Protein 2W7V (pdb70)

Nearest PDB structures (foldseek):
  2w7v-assembly1_A  TM=1.013E+00  e=7.795E-17  Vibrio parahaemolyticus
  5hl8-assembly2_B  TM=8.819E-01  e=1.709E-05  Klebsiella pneumoniae subsp. pneumoniae NTUH-K2044
  5hl8-assembly2_C  TM=8.130E-01  e=2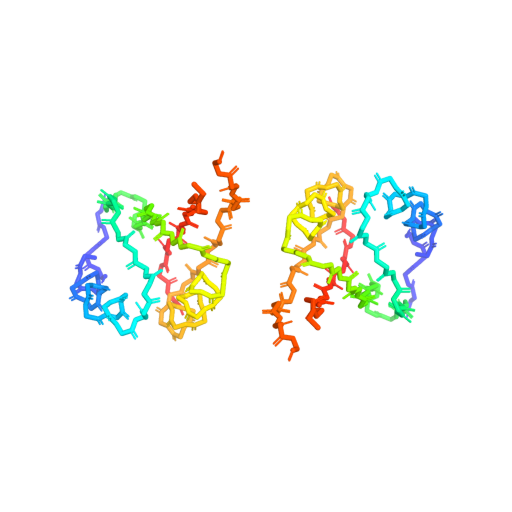.232E-05  Klebsiella pneumoniae subsp. pneumoniae NTUH-K2044
  8a9w-assembly1_A-2  TM=8.590E-01  e=1.655E-04  Klebsiella oxytoca
  5hl8-assembly1_D  TM=8.773E-01  e=1.312E-03  Klebsiella pneumoniae subsp. pneumoniae NTUH-K2044

B-factor: mean 15.98, std 10.7, range [2.0, 79.07]

Secondary structure (DSSP, 8-state):
-------GGGGHHHHHHTSTT-EEEEEEEETTTTEEEEEEE-SSSHHHHHHHHHHHTTEEEEE----------EEEEEE-/-------GGGGHHHHHHTSTT-EEEEEEEETTTTEEEEEEE-SSSHHHHHHHHHHHTTEEEEE----------EEEEEE-

CATH classification: 3.30.1360.100

Foldseek 3Di:
DFAPVCVCVVCLVVQLVVQPFKAWPDKDADGVQQKMKTDIKGCDCVSVVSSQVSLVVFWDKDWADWDPPVMIGMIMTHGD/DFAPVCVCVVCLVVQLVVQPFKAWPDKDADGVQQKMKTDIKGCDCVSVVSSQVSLVVFWDKDWADWDPPVMIGMIMTHGD

Solvent-accessible surface area: 9770 Å² total

InterPro domains:
  IPR007812 Type II secretion system protein GspL [PIRSF015761] (56-402)
  IPR007812 Type II secretion system protein GspL [TIGR01709] (9-398)
  IPR024230 GspL, cytoplasmic actin-ATPase-like domain [PF05134] (9-241)
  IPR025691 GspL periplasmic domain [PF12693] (246-403)
  IPR043129 ATPase, nucleotide binding domain [SSF53067] (6-148)
  IPR043129 ATPase, nucleotide binding domain [SSF53067] (150-239)

Radius of gyration: 17.61 Å; Cα contacts (8 Å, |Δi|>4): 289; chains: 2; bounding box: 49×49×29 Å

Sequence (160 aa):
STDVALSWWLAALPATLGQVKDLEITSFKYDGQRGEVRRIHARSSDFQPFEQARVKLAEKFNVEQGQLNRSNVVGSFVLKRQSTDVALSWWLAALPATLGQVKDLEITSFKYDGQRGEVRRIHARSSDFQPFEQARVKLAEKFNVEQGQLNRSNVVGSFVLKRQ

Organism: Vibrio parahaemolyticus serotype O3:K6 (strain RIMD 2210633) (NCBI:txid223926)

Structure (mmCIF, N/CA/C/O backbone):
data_2W7V
#
_entry.id   2W7V
#
_cell.length_a   87.712
_cell.length_b   87.712
_cell.length_c   45.589
_cell.angle_alpha   90.00
_cell.angle_beta   90.00
_cell.angle_gamma   120.00
#
_symmetry.space_group_name_H-M   'P 62'
#
loop_
_entity.id
_entity.type
_entity.pdbx_description
1 polymer 'GENERAL SECRETION PATHWAY PROTEIN L'
2 non-polymer 1,2-ETHANEDIOL
3 non-polymer 'PHOSPHATE ION'
4 water water
#
loop_
_atom_site.group_PDB
_atom_site.id
_atom_site.type_symbol
_atom_site.label_atom_id
_atom_site.label_alt_id
_atom_site.label_comp_id
_atom_site.label_asym_id
_atom_site.label_entity_id
_atom_site.label_seq_id
_atom_site.pdbx_PDB_ins_code
_atom_site.Cartn_x
_atom_site.Cartn_y
_atom_site.Cartn_z
_atom_site.occupancy
_atom_site.B_iso_or_equiv
_atom_site.auth_seq_id
_atom_site.auth_comp_id
_atom_site.auth_asym_id
_atom_site.auth_atom_id
_atom_site.pdbx_PDB_model_num
ATOM 1 N N . SER A 1 5 ? 38.285 46.064 6.793 1.00 34.25 322 SER A N 1
ATOM 2 C CA . SER A 1 5 ? 37.142 46.931 7.182 1.00 34.17 322 SER A CA 1
ATOM 3 C C . SER A 1 5 ? 35.817 46.283 6.791 1.00 34.19 322 SER A C 1
ATOM 4 O O . SER A 1 5 ? 34.987 46.004 7.656 1.00 34.33 322 SER A O 1
ATOM 7 N N . THR A 1 6 ? 35.632 46.037 5.492 1.00 34.16 323 THR A N 1
ATOM 8 C CA . THR A 1 6 ? 34.362 45.511 4.955 1.00 33.93 323 THR A CA 1
ATOM 9 C C . THR A 1 6 ? 34.619 44.661 3.697 1.00 34.01 323 THR A C 1
ATOM 10 O O . THR A 1 6 ? 35.351 45.101 2.812 1.00 34.51 323 THR A O 1
ATOM 14 N N . ASP A 1 7 ? 34.023 43.465 3.609 1.00 33.92 324 ASP A N 1
ATOM 15 C CA . ASP A 1 7 ? 34.294 42.518 2.502 1.00 33.60 324 ASP A CA 1
ATOM 16 C C . ASP A 1 7 ? 33.291 42.534 1.362 1.00 33.20 324 ASP A C 1
ATOM 17 O O . ASP A 1 7 ? 32.329 41.727 1.339 1.00 33.86 324 ASP A O 1
ATOM 22 N N . VAL A 1 8 ? 33.606 43.381 0.390 1.00 31.54 325 VAL A N 1
ATOM 23 C CA . VAL A 1 8 ? 32.840 43.590 -0.831 1.00 30.55 325 VAL A CA 1
ATOM 24 C C . VAL A 1 8 ? 32.774 42.400 -1.799 1.00 30.05 325 VAL A C 1
ATOM 25 O O . VAL A 1 8 ? 31.775 42.253 -2.507 1.00 30.13 325 VAL A O 1
ATOM 29 N N . ALA A 1 9 ? 33.833 41.592 -1.885 1.00 29.25 326 ALA A N 1
ATOM 30 C CA . ALA A 1 9 ? 33.821 40.405 -2.774 1.00 28.70 326 ALA A CA 1
ATOM 31 C C . ALA A 1 9 ? 32.793 39.368 -2.313 1.00 27.33 326 ALA A C 1
ATOM 32 O O . ALA A 1 9 ? 31.999 38.868 -3.096 1.00 28.41 326 ALA A O 1
ATOM 42 N N . LEU A 1 11 ? 30.168 40.180 -0.463 1.00 20.00 328 LEU A N 1
ATOM 43 C CA . LEU A 1 11 ? 28.905 40.858 -0.707 1.00 19.72 328 LEU A CA 1
ATOM 44 C C . LEU A 1 11 ? 28.423 40.638 -2.144 1.00 18.99 328 LEU A C 1
ATOM 45 O O . LEU A 1 11 ? 27.274 40.333 -2.380 1.00 17.09 328 LEU A O 1
ATOM 50 N N . SER A 1 12 ? 29.323 40.752 -3.105 1.00 19.81 329 SER A N 1
ATOM 51 C CA . SER A 1 12 ? 28.967 40.510 -4.490 1.00 21.03 329 SER A CA 1
ATOM 52 C C . SER A 1 12 ? 28.516 39.077 -4.757 1.00 22.15 329 SER A C 1
ATOM 53 O O . SER A 1 12 ? 27.448 38.884 -5.370 1.00 23.19 329 SER A O 1
ATOM 56 N N . TRP A 1 13 ? 29.291 38.095 -4.272 1.00 22.28 330 TRP A N 1
ATOM 57 C CA A TRP A 1 13 ? 29.076 36.677 -4.601 0.50 22.77 330 TRP A CA 1
ATOM 58 C CA B TRP A 1 13 ? 29.045 36.691 -4.595 0.50 22.35 330 TRP A CA 1
ATOM 59 C C . TRP A 1 13 ? 27.903 36.081 -3.815 1.00 23.12 330 TRP A C 1
ATOM 60 O O . TRP A 1 13 ? 27.297 35.107 -4.237 1.00 23.73 330 TRP A O 1
ATOM 81 N N . LEU A 1 14 ? 27.624 36.642 -2.663 1.00 22.87 331 LEU A N 1
ATOM 82 C CA . LEU A 1 14 ? 26.414 36.320 -1.947 1.00 22.96 331 LEU A CA 1
ATOM 83 C C . LEU A 1 14 ? 25.121 36.346 -2.834 1.00 22.57 331 LEU A C 1
ATOM 84 O O . LEU A 1 14 ? 24.139 35.654 -2.562 1.00 22.50 331 LEU A O 1
ATOM 89 N N . ALA A 1 15 ? 25.118 37.179 -3.872 1.00 21.93 332 ALA A N 1
ATOM 90 C CA . ALA A 1 15 ? 23.999 37.274 -4.842 1.00 20.81 332 ALA A CA 1
ATOM 91 C C . ALA A 1 15 ? 23.672 35.935 -5.579 1.00 19.72 332 ALA A C 1
ATOM 92 O O . ALA A 1 15 ? 22.548 35.742 -6.066 1.00 19.65 332 ALA A O 1
ATOM 94 N N . ALA A 1 16 ? 24.675 35.051 -5.667 1.00 18.35 333 ALA A N 1
ATOM 95 C CA . ALA A 1 16 ? 24.567 33.721 -6.266 1.00 17.63 333 ALA A CA 1
ATOM 96 C C . ALA A 1 16 ? 23.997 32.641 -5.313 1.00 16.77 333 ALA A C 1
ATOM 97 O O . ALA A 1 16 ? 23.726 31.539 -5.738 1.00 17.52 333 ALA A O 1
ATOM 99 N N . LEU A 1 17 ? 23.847 32.938 -4.037 1.00 16.08 334 LEU A N 1
ATOM 100 C CA . LE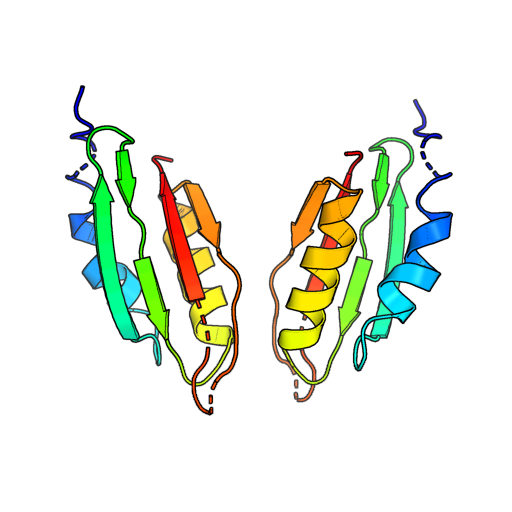U A 1 17 ? 23.471 31.935 -3.063 1.00 16.19 334 LEU A CA 1
ATOM 101 C C . LEU A 1 17 ? 21.986 31.529 -3.099 1.00 15.58 334 LEU A C 1
ATOM 102 O O . LEU A 1 17 ? 21.671 30.343 -2.971 1.00 14.54 334 LEU A O 1
ATOM 107 N N . PRO A 1 18 ? 21.068 32.499 -3.274 1.00 15.61 335 PRO A N 1
ATOM 108 C CA . PRO A 1 18 ? 19.686 32.074 -3.406 1.00 15.02 335 PRO A CA 1
ATOM 109 C C . PRO A 1 18 ? 19.464 31.142 -4.579 1.00 14.18 335 PRO A C 1
ATOM 110 O O . PRO A 1 18 ? 18.815 30.100 -4.416 1.00 14.39 335 PRO A O 1
ATOM 114 N N . ALA A 1 19 ? 20.009 31.497 -5.741 1.00 13.27 336 ALA A N 1
ATOM 115 C CA . ALA A 1 19 ? 19.862 30.664 -6.932 1.00 12.09 336 ALA A CA 1
ATOM 116 C C . ALA A 1 19 ? 20.565 29.321 -6.692 1.00 12.20 336 ALA A C 1
ATOM 117 O O . ALA A 1 19 ? 20.036 28.281 -7.062 1.00 12.73 336 ALA A O 1
ATOM 119 N N . THR A 1 20 ? 21.708 29.323 -6.009 1.00 10.69 337 THR A N 1
ATOM 120 C CA . THR A 1 20 ? 22.415 28.071 -5.778 1.00 10.71 337 THR A CA 1
ATOM 121 C C . THR A 1 20 ? 21.688 27.144 -4.819 1.00 9.82 337 THR A C 1
ATOM 122 O O . THR A 1 20 ? 21.513 25.954 -5.129 1.00 8.92 337 THR A O 1
ATOM 126 N N . LEU A 1 21 ? 21.270 27.682 -3.674 1.00 9.00 338 LEU A N 1
ATOM 127 C CA . LEU A 1 21 ? 20.555 26.889 -2.670 1.00 9.19 338 LEU A CA 1
ATOM 128 C C . LEU A 1 21 ? 19.216 26.468 -3.235 1.00 7.65 338 LEU A C 1
ATOM 129 O O . LEU A 1 21 ? 18.683 25.442 -2.891 1.00 6.62 338 LEU A O 1
ATOM 134 N N . GLY A 1 22 ? 18.680 27.303 -4.101 1.00 7.86 339 GLY A N 1
ATOM 135 C CA . GLY A 1 22 ? 17.454 27.015 -4.812 1.00 7.87 339 GLY A CA 1
ATOM 136 C C . GLY A 1 22 ? 17.497 25.758 -5.645 1.00 8.00 339 GLY A C 1
ATOM 137 O O . GLY A 1 22 ? 16.473 25.155 -5.815 1.00 8.22 339 GLY A O 1
ATOM 138 N N . GLN A 1 23 ? 18.668 25.357 -6.155 1.00 8.06 340 GLN A N 1
ATOM 139 C CA . GLN A 1 23 ? 18.804 24.120 -6.946 1.00 8.34 340 GLN A CA 1
ATOM 140 C C . GLN A 1 23 ? 18.607 22.856 -6.099 1.00 8.53 340 GLN A C 1
ATOM 141 O O . GLN A 1 23 ? 18.414 21.791 -6.655 1.00 7.96 340 GLN A O 1
ATOM 147 N N . VAL A 1 24 ? 18.718 22.968 -4.771 1.00 8.14 341 VAL A N 1
ATOM 148 C CA . VAL A 1 24 ? 18.686 21.816 -3.864 1.00 8.55 341 VAL A CA 1
ATOM 149 C C . VAL A 1 24 ? 17.250 21.572 -3.415 1.00 9.16 341 VAL A C 1
ATOM 150 O O . VAL A 1 24 ? 16.671 22.412 -2.731 1.00 9.23 341 VAL A O 1
ATOM 154 N N . LYS A 1 25 ? 16.665 20.445 -3.847 1.00 9.11 342 LYS A N 1
ATOM 155 C CA . LYS A 1 25 ? 15.325 20.008 -3.422 1.00 8.41 342 LYS A CA 1
ATOM 156 C C . LYS A 1 25 ? 15.258 19.805 -1.892 1.00 7.53 342 LYS A C 1
ATOM 157 O O . LYS A 1 25 ? 16.184 19.275 -1.288 1.00 5.99 342 LYS A O 1
ATOM 163 N N . ASP A 1 26 ? 14.149 20.187 -1.280 1.00 7.35 343 ASP A N 1
ATOM 164 C CA . ASP A 1 26 ? 13.890 19.819 0.098 1.00 7.96 343 ASP A CA 1
ATOM 165 C C . ASP A 1 26 ? 14.942 20.510 1.005 1.00 8.47 343 ASP A C 1
ATOM 166 O O . ASP A 1 26 ? 15.369 19.951 2.019 1.00 7.70 343 ASP A O 1
ATOM 171 N N . LEU A 1 27 ? 15.372 21.714 0.608 1.00 8.52 344 LEU A N 1
ATOM 172 C CA . LEU A 1 27 ? 16.216 22.545 1.454 1.00 9.49 344 LEU A CA 1
ATOM 173 C C . LEU A 1 27 ? 15.600 23.922 1.652 1.00 9.93 344 LEU A C 1
ATOM 174 O O . LEU A 1 27 ? 15.619 24.723 0.759 1.00 11.24 344 LEU A O 1
ATOM 179 N N . GLU A 1 28 ? 15.136 24.204 2.847 1.00 10.10 345 GLU A N 1
ATOM 180 C CA . GLU A 1 28 ? 14.521 25.481 3.153 1.00 11.03 345 GLU A CA 1
ATOM 181 C C . GLU A 1 28 ? 15.496 26.350 3.900 1.00 10.21 345 GLU A C 1
ATOM 182 O O . GLU A 1 28 ? 15.912 25.971 4.948 1.00 10.05 345 GLU A O 1
ATOM 188 N N . ILE A 1 29 ? 15.807 27.541 3.388 1.00 10.65 346 ILE A N 1
ATOM 189 C CA . ILE A 1 29 ? 16.621 28.538 4.103 1.00 10.52 346 ILE A CA 1
ATOM 190 C C . ILE A 1 29 ? 15.772 29.335 5.073 1.00 9.83 346 ILE A C 1
ATOM 191 O O . ILE A 1 29 ? 14.933 30.101 4.669 1.00 10.27 346 ILE A O 1
ATOM 196 N N . THR A 1 30 ? 15.984 29.126 6.365 1.00 9.88 347 THR A N 1
ATOM 197 C CA . THR A 1 30 ? 15.253 29.845 7.388 1.00 9.50 347 THR A CA 1
ATOM 198 C C . THR A 1 30 ? 15.928 31.190 7.757 1.00 9.89 347 THR A C 1
ATOM 199 O O . THR A 1 30 ? 15.257 32.169 8.113 1.00 8.81 347 THR A O 1
ATOM 203 N N . SER A 1 31 ? 17.255 31.262 7.651 1.00 10.53 348 SER A N 1
ATOM 204 C CA . SER A 1 31 ? 17.905 32.563 7.779 1.00 10.88 348 SER A CA 1
ATOM 205 C C . SER A 1 31 ? 19.273 32.583 7.184 1.00 10.46 348 SER A C 1
ATOM 206 O O . SER A 1 31 ? 19.883 31.572 7.002 1.00 10.16 348 SER A O 1
ATOM 209 N N . PHE A 1 32 ? 19.758 33.771 6.890 1.00 11.51 349 PHE A N 1
ATOM 210 C CA . PHE A 1 32 ? 21.153 33.913 6.592 1.00 12.07 349 PHE A CA 1
ATOM 211 C C . PHE A 1 32 ? 21.687 35.284 6.855 1.00 12.66 349 PHE A C 1
ATOM 212 O O . PHE A 1 32 ? 21.000 36.283 6.630 1.00 12.36 349 PHE A O 1
ATOM 220 N N . LYS A 1 33 ? 22.936 35.315 7.312 1.00 13.75 350 LYS A N 1
ATOM 221 C CA . LYS A 1 33 ? 23.571 36.555 7.702 1.00 14.57 350 LYS A CA 1
ATOM 222 C C . LYS A 1 33 ? 24.888 36.754 7.042 1.00 14.74 350 LYS A C 1
ATOM 223 O O . LYS A 1 33 ? 25.731 35.913 7.160 1.00 16.20 350 LYS A O 1
ATOM 229 N N . TYR A 1 34 ? 25.060 37.891 6.388 1.00 15.13 351 TYR A N 1
ATOM 230 C CA . TYR A 1 34 ? 26.353 38.437 5.972 1.00 15.82 351 TYR A CA 1
ATOM 231 C C . TYR A 1 34 ? 26.938 39.373 7.027 1.00 16.34 351 TYR A C 1
ATOM 232 O O . TYR A 1 34 ? 26.240 40.300 7.522 1.00 16.09 351 TYR A O 1
ATOM 241 N N . ASP A 1 35 ? 28.218 39.134 7.336 1.00 16.66 352 ASP A N 1
ATOM 242 C CA . ASP A 1 35 ? 29.013 39.950 8.257 1.00 17.13 352 ASP A CA 1
ATOM 243 C C . ASP A 1 35 ? 30.198 40.483 7.429 1.00 17.46 352 ASP A C 1
ATOM 244 O O . ASP A 1 35 ? 31.127 39.749 7.092 1.00 17.50 352 ASP A O 1
ATOM 249 N N . GLY A 1 36 ? 30.141 41.757 7.075 1.00 17.79 353 GLY A N 1
ATOM 250 C CA . GLY A 1 36 ? 31.136 42.348 6.198 1.00 17.87 353 GLY A CA 1
ATOM 251 C C . GLY A 1 36 ? 32.503 42.464 6.823 1.00 17.94 353 GLY A C 1
ATOM 252 O O . GLY A 1 36 ? 33.520 42.437 6.125 1.00 18.37 353 GLY A O 1
ATOM 253 N N . GLN A 1 37 ? 32.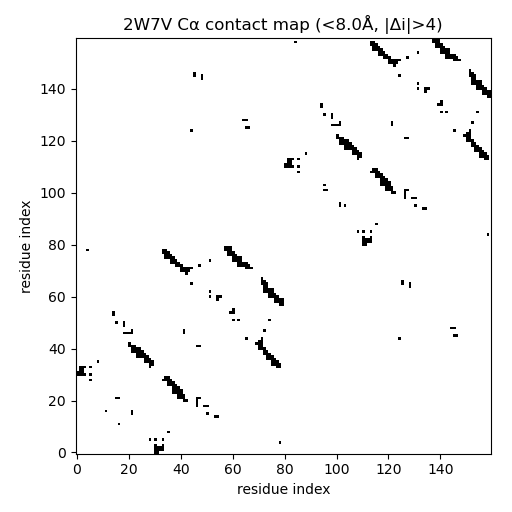539 42.521 8.147 1.00 17.51 354 GLN A N 1
ATOM 254 C CA . GLN A 1 37 ? 33.780 42.737 8.861 1.00 17.21 354 GLN A CA 1
ATOM 255 C C . GLN A 1 37 ? 34.561 41.436 8.838 1.00 16.93 354 GLN A C 1
ATOM 256 O O . GLN A 1 37 ? 35.773 41.436 8.596 1.00 16.19 354 GLN A O 1
ATOM 262 N N . ARG A 1 38 ? 33.849 40.326 9.054 1.00 16.39 355 ARG A N 1
ATOM 263 C CA . ARG A 1 38 ? 34.435 38.994 8.937 1.00 15.99 355 ARG A CA 1
ATOM 264 C C . ARG A 1 38 ? 34.445 38.522 7.499 1.00 15.48 355 ARG A C 1
ATOM 265 O O . ARG A 1 38 ? 35.121 37.596 7.174 1.00 16.15 355 ARG A O 1
ATOM 273 N N . GLY A 1 39 ? 33.680 39.130 6.621 1.00 16.09 356 GLY A N 1
ATOM 274 C CA . GLY A 1 39 ? 33.482 38.550 5.252 1.00 16.08 356 GLY A CA 1
ATOM 275 C C . GLY A 1 39 ? 32.942 37.132 5.192 1.00 15.25 356 GLY A C 1
ATOM 276 O O . GLY A 1 39 ? 33.341 36.339 4.358 1.00 15.11 356 GLY A O 1
ATOM 277 N N . GLU A 1 40 ? 32.005 36.832 6.085 1.00 15.21 357 GLU A N 1
ATOM 278 C CA . GLU A 1 40 ? 31.378 35.536 6.151 1.00 14.80 357 GLU A CA 1
ATOM 279 C C . GLU A 1 40 ? 29.922 35.673 5.903 1.00 13.89 357 GLU A C 1
ATOM 280 O O . GLU A 1 40 ? 29.326 36.698 6.194 1.00 16.15 357 GLU A O 1
ATOM 286 N N . VAL A 1 41 ? 29.349 34.583 5.444 1.00 12.75 358 VAL A N 1
ATOM 287 C CA . VAL A 1 41 ? 27.947 34.366 5.429 1.00 11.88 358 VAL A CA 1
ATOM 288 C C . VAL A 1 41 ? 27.610 33.105 6.260 1.00 11.68 358 VAL A C 1
ATOM 289 O O . VAL A 1 41 ? 28.192 32.052 6.079 1.00 10.82 358 VAL A O 1
ATOM 293 N N . ARG A 1 42 ? 26.659 33.233 7.177 1.00 12.00 359 ARG A N 1
ATOM 294 C CA A ARG A 1 42 ? 26.136 32.087 7.893 0.60 11.85 359 ARG A CA 1
ATOM 295 C CA B ARG A 1 42 ? 26.118 32.095 7.932 0.40 11.84 359 ARG A CA 1
ATOM 296 C C . ARG A 1 42 ? 24.668 31.834 7.530 1.00 11.67 359 ARG A C 1
ATOM 297 O O . ARG A 1 42 ? 23.836 32.728 7.554 1.00 11.67 359 ARG A O 1
ATOM 312 N N . ILE A 1 43 ? 24.377 30.592 7.194 1.00 11.98 360 ILE A N 1
ATOM 313 C CA . ILE A 1 43 ? 23.104 30.156 6.688 1.00 12.28 360 ILE A CA 1
ATOM 314 C C . ILE A 1 43 ? 22.494 29.090 7.574 1.00 12.46 360 ILE A C 1
ATOM 315 O O . ILE A 1 43 ? 23.130 28.107 7.829 1.00 13.55 360 ILE A O 1
ATOM 320 N N . HIS A 1 44 ? 21.262 29.260 8.027 1.00 11.80 361 HIS A N 1
ATOM 321 C CA . HIS A 1 44 ? 20.553 28.163 8.630 1.00 12.40 361 HIS A CA 1
ATOM 322 C C . HIS A 1 44 ? 19.532 27.655 7.630 1.00 11.43 361 HIS A C 1
ATOM 323 O O . HIS A 1 44 ? 18.968 28.430 6.894 1.00 11.33 361 HIS A O 1
ATOM 330 N N . ALA A 1 45 ? 19.347 26.333 7.583 1.00 11.35 362 ALA A N 1
ATOM 331 C CA . ALA A 1 45 ? 18.371 25.674 6.711 1.00 10.60 362 ALA A CA 1
ATOM 332 C C . ALA A 1 45 ? 17.782 24.432 7.386 1.00 10.20 362 ALA A C 1
ATOM 333 O O . ALA A 1 45 ? 18.257 23.959 8.417 1.00 9.62 362 ALA A O 1
ATOM 335 N N . ARG A 1 46 ? 16.715 23.916 6.803 1.00 10.21 363 ARG A N 1
ATOM 336 C CA . ARG A 1 46 ? 16.083 22.682 7.272 1.00 10.08 363 ARG A CA 1
ATOM 337 C C . ARG A 1 46 ? 15.559 21.845 6.119 1.00 9.05 363 ARG A C 1
ATOM 338 O O . ARG A 1 46 ? 15.262 22.334 5.041 1.00 8.29 363 ARG A O 1
ATOM 346 N N . SER A 1 47 ? 15.442 20.556 6.388 1.00 9.71 364 SER A N 1
ATOM 347 C CA . SER A 1 47 ? 15.004 19.592 5.415 1.00 9.49 364 SER A CA 1
ATOM 348 C C . SER A 1 47 ? 14.262 18.494 6.150 1.00 9.40 364 SER A C 1
ATOM 349 O O . SER A 1 47 ? 14.170 18.528 7.368 1.00 8.67 364 SER A O 1
ATOM 352 N N . SER A 1 48 ? 13.720 17.549 5.381 1.00 9.78 365 SER A N 1
ATOM 353 C CA . SER A 1 48 ? 13.163 16.294 5.893 1.00 10.16 365 SER A CA 1
ATOM 354 C C . SER A 1 48 ? 14.235 15.205 6.064 1.00 9.64 365 SER A C 1
ATOM 355 O O . SER A 1 48 ? 13.979 14.164 6.649 1.00 8.39 365 SER A O 1
ATOM 358 N N . ASP A 1 49 ? 15.434 15.471 5.562 1.00 9.72 366 ASP A N 1
ATOM 359 C CA . ASP A 1 49 ? 16.513 14.491 5.572 1.00 10.06 366 ASP A CA 1
ATOM 360 C C . ASP A 1 49 ? 17.889 15.142 5.524 1.00 9.30 366 ASP A C 1
ATOM 361 O O . ASP A 1 49 ? 17.994 16.328 5.305 1.00 9.63 366 ASP A O 1
ATOM 366 N N . PHE A 1 50 ? 1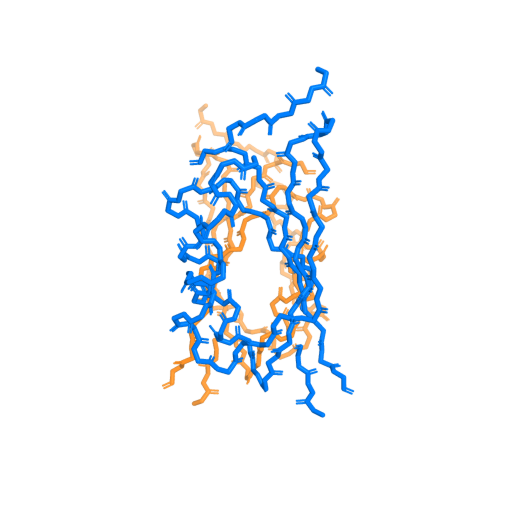8.944 14.356 5.694 1.00 9.65 367 PHE A N 1
ATOM 367 C CA . PHE A 1 50 ? 20.333 14.860 5.644 1.00 9.79 367 PHE A CA 1
ATOM 368 C C . PHE A 1 50 ? 20.870 15.128 4.220 1.00 10.99 367 PHE A C 1
ATOM 369 O O . PHE A 1 50 ? 21.774 15.955 4.018 1.00 11.40 367 PHE A O 1
ATOM 377 N N . GLN A 1 51 ? 20.303 14.440 3.237 1.00 11.31 368 GLN A N 1
ATOM 378 C CA . GLN A 1 51 ? 20.877 14.366 1.922 1.00 12.71 368 GLN A CA 1
ATOM 379 C C . GLN A 1 51 ? 20.940 15.723 1.188 1.00 13.29 368 GLN A C 1
ATOM 380 O O . GLN A 1 51 ? 21.906 15.968 0.484 1.00 14.06 368 GLN A O 1
ATOM 386 N N . PRO A 1 52 ? 19.887 16.579 1.299 1.00 12.46 369 PRO A N 1
ATOM 387 C CA . PRO A 1 52 ? 19.951 17.954 0.858 1.00 12.04 369 PRO A CA 1
ATOM 388 C C . PRO A 1 52 ? 21.068 18.820 1.426 1.00 12.32 369 PRO A C 1
ATOM 389 O O . PRO A 1 52 ? 21.578 19.672 0.707 1.00 11.94 369 PRO A O 1
ATOM 393 N N . PHE A 1 53 ? 21.464 18.586 2.677 1.00 12.56 370 PHE A N 1
ATOM 394 C CA . PHE A 1 53 ? 22.653 19.206 3.232 1.00 12.51 370 PHE A CA 1
ATOM 395 C C . PHE A 1 53 ? 23.963 18.781 2.541 1.00 12.79 370 PHE A C 1
ATOM 396 O O . PHE A 1 53 ? 24.859 19.605 2.330 1.00 13.41 370 PHE A O 1
ATOM 404 N N . GLU A 1 54 ? 24.078 17.499 2.203 1.00 12.18 371 GLU A N 1
ATOM 405 C CA . GLU A 1 54 ? 25.207 17.012 1.458 1.00 12.32 371 GLU A CA 1
ATOM 406 C C . GLU A 1 54 ? 25.300 17.697 0.076 1.00 12.76 371 GLU A C 1
ATOM 407 O O . GLU A 1 54 ? 26.386 18.067 -0.392 1.00 12.59 371 GLU A O 1
ATOM 413 N N . GLN A 1 55 ? 24.155 17.790 -0.591 1.00 12.68 372 GLN A N 1
ATOM 414 C CA . GLN A 1 55 ? 24.069 18.394 -1.912 1.00 13.25 372 GLN A CA 1
ATOM 415 C C . GLN A 1 55 ? 24.393 19.857 -1.849 1.00 11.85 372 GLN A C 1
ATOM 416 O O . GLN A 1 55 ? 25.108 20.360 -2.684 1.00 11.41 372 GLN A O 1
ATOM 422 N N . ALA A 1 56 ? 23.889 20.532 -0.825 1.00 11.37 373 ALA A N 1
ATOM 423 C CA . ALA A 1 56 ? 24.160 21.951 -0.632 1.00 12.16 373 ALA A CA 1
ATOM 424 C C . ALA A 1 56 ? 25.646 22.192 -0.317 1.00 12.78 373 ALA A C 1
ATOM 425 O O . ALA A 1 56 ? 26.244 23.035 -0.946 1.00 13.40 373 ALA A O 1
ATOM 427 N N . ARG A 1 57 ? 26.245 21.431 0.609 1.00 13.92 374 ARG A N 1
ATOM 428 C CA . ARG A 1 57 ? 27.660 21.604 0.922 1.00 14.07 374 ARG A CA 1
ATOM 429 C C . ARG A 1 57 ? 28.521 21.474 -0.298 1.00 14.48 374 ARG A C 1
ATOM 430 O O . ARG A 1 57 ? 29.399 22.282 -0.489 1.00 15.90 374 ARG A O 1
ATOM 438 N N . VAL A 1 58 ? 28.282 20.445 -1.109 1.00 14.51 375 VAL A N 1
ATOM 439 C CA . VAL A 1 58 ? 29.088 20.176 -2.278 1.00 14.13 375 VAL A CA 1
ATOM 440 C C . VAL A 1 58 ? 28.968 21.312 -3.294 1.00 13.99 375 VAL A C 1
ATOM 441 O O . VAL A 1 58 ? 29.954 21.730 -3.874 1.00 14.78 375 VAL A O 1
ATOM 445 N N . LYS A 1 59 ? 27.765 21.806 -3.514 1.00 13.60 376 LYS A N 1
ATOM 446 C CA . LYS A 1 59 ? 27.577 22.939 -4.396 1.00 13.75 376 LYS A CA 1
ATOM 447 C C . LYS A 1 59 ? 28.228 24.237 -3.889 1.00 13.36 376 LYS A C 1
ATOM 448 O O . LYS A 1 59 ? 28.853 24.962 -4.645 1.00 13.08 376 LYS A O 1
ATOM 454 N N . LEU A 1 60 ? 28.059 24.547 -2.618 1.00 13.48 377 LEU A N 1
ATOM 455 C CA . LEU A 1 60 ? 28.677 25.726 -2.036 1.00 14.49 377 LEU A CA 1
ATOM 456 C C . LEU A 1 60 ? 30.214 25.648 -2.094 1.00 14.46 377 LEU A C 1
ATOM 457 O O . LEU A 1 60 ? 30.884 26.638 -2.317 1.00 15.39 377 LEU A O 1
ATOM 462 N N . ALA A 1 61 ? 30.751 24.450 -1.934 1.00 15.06 378 ALA A N 1
ATOM 463 C CA . ALA A 1 61 ? 32.213 24.203 -1.893 1.00 15.09 378 ALA A CA 1
ATOM 464 C C . ALA A 1 61 ? 32.933 24.528 -3.225 1.00 15.48 378 ALA A C 1
ATOM 465 O O . ALA A 1 61 ? 34.156 24.737 -3.241 1.00 15.11 378 ALA A O 1
ATOM 467 N N . GLU A 1 62 ? 32.184 24.567 -4.330 1.00 15.35 379 GLU A N 1
ATOM 468 C CA . GLU A 1 62 ? 32.753 24.889 -5.633 1.00 16.11 379 GLU A CA 1
ATOM 469 C C . GLU A 1 62 ? 33.307 26.305 -5.698 1.00 16.17 379 GLU A C 1
ATOM 470 O O . GLU A 1 62 ? 34.295 26.551 -6.387 1.00 16.26 379 GLU A O 1
ATOM 476 N N . LYS A 1 63 ? 32.662 27.237 -4.998 1.00 16.13 380 LYS A N 1
ATOM 477 C CA . LYS A 1 63 ? 33.050 28.640 -5.058 1.00 16.20 380 LYS A CA 1
ATOM 478 C C . LYS A 1 63 ? 33.297 29.291 -3.678 1.00 16.20 380 LYS A C 1
ATOM 479 O O . LYS A 1 63 ? 33.690 30.453 -3.611 1.00 15.38 380 LYS A O 1
ATOM 485 N N . PHE A 1 64 ? 33.030 28.555 -2.591 1.00 16.36 381 PHE A N 1
ATOM 486 C CA . PHE A 1 64 ? 33.245 29.049 -1.233 1.00 16.79 381 PHE A CA 1
ATOM 487 C C . PHE A 1 64 ? 34.058 28.088 -0.380 1.00 17.40 381 PHE A C 1
ATOM 488 O O . PHE A 1 64 ? 34.075 26.897 -0.640 1.00 18.79 381 PHE A O 1
ATOM 496 N N . ASN A 1 65 ? 34.753 28.629 0.624 1.00 17.37 382 ASN A N 1
ATOM 497 C CA . ASN A 1 65 ? 35.188 27.869 1.783 1.00 17.40 382 ASN A CA 1
ATOM 498 C C . ASN A 1 65 ? 33.928 27.586 2.652 1.00 17.40 382 ASN A C 1
ATOM 499 O O . ASN A 1 65 ? 33.331 28.503 3.200 1.00 17.02 382 ASN A O 1
ATOM 504 N N . VAL A 1 66 ? 33.514 26.322 2.743 1.00 17.78 383 VAL A N 1
ATOM 505 C CA . VAL A 1 66 ? 32.284 25.914 3.473 1.00 17.49 383 VAL A CA 1
ATOM 506 C C . VAL A 1 66 ? 32.651 25.094 4.709 1.00 17.17 383 VAL A C 1
ATOM 507 O O . VAL A 1 66 ? 33.482 24.179 4.622 1.00 16.14 383 VAL A O 1
ATOM 511 N N . GLU A 1 67 ? 32.030 25.428 5.840 1.00 16.08 384 GLU A N 1
ATOM 512 C CA . GLU A 1 67 ? 31.990 24.563 6.994 1.00 15.74 384 GLU A CA 1
ATOM 513 C C . GLU A 1 67 ? 30.529 24.225 7.297 1.00 14.80 384 GLU A C 1
ATOM 514 O O . GLU A 1 67 ? 29.685 25.093 7.404 1.00 13.51 384 GLU A O 1
ATOM 520 N N . GLN A 1 68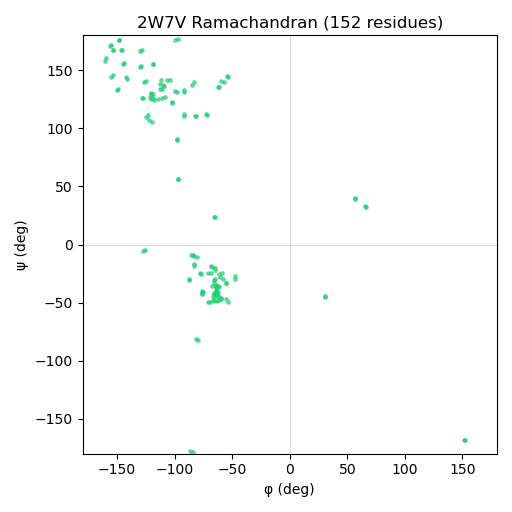 ? 30.224 22.951 7.386 1.00 14.32 385 GLN A N 1
ATOM 521 C CA . GLN A 1 68 ? 28.895 22.546 7.775 1.00 14.18 385 GLN A CA 1
ATOM 522 C C . GLN A 1 68 ? 28.820 22.532 9.290 1.00 13.08 385 GLN A C 1
ATOM 523 O O . GLN A 1 68 ? 29.749 22.125 9.902 1.00 12.06 385 GLN A O 1
ATOM 529 N N . GLY A 1 69 ? 27.741 23.022 9.884 1.00 13.52 386 GLY A N 1
ATOM 530 C CA . GLY A 1 69 ? 27.564 22.916 11.331 1.00 14.38 386 GLY A CA 1
ATOM 531 C C . GLY A 1 69 ? 26.968 21.549 11.674 1.00 14.73 386 GLY A C 1
ATOM 532 O O . GLY A 1 69 ? 26.743 20.739 10.787 1.00 14.92 386 GLY A O 1
ATOM 533 N N . GLN A 1 70 ? 26.710 21.297 12.951 1.00 14.66 387 GLN A N 1
ATOM 534 C CA . GLN A 1 70 ? 25.928 20.126 13.363 1.00 15.24 387 GLN A CA 1
ATOM 535 C C . GLN A 1 70 ? 24.577 20.032 12.670 1.00 15.73 387 GLN A C 1
ATOM 536 O O . GLN A 1 70 ? 23.930 21.054 12.460 1.00 15.78 387 GLN A O 1
ATOM 542 N N . LEU A 1 71 ? 24.146 18.803 12.362 1.00 16.02 388 LEU A N 1
ATOM 543 C CA . LEU A 1 71 ? 22.786 18.513 11.900 1.00 16.21 388 LEU A CA 1
ATOM 544 C C . LEU A 1 71 ? 22.060 17.792 13.019 1.00 16.44 388 LEU A C 1
ATOM 545 O O . LEU A 1 71 ? 22.555 16.783 13.513 1.00 17.75 388 LEU A O 1
ATOM 550 N N . ASN A 1 72 ? 20.898 18.287 13.400 1.00 16.52 389 ASN A N 1
ATOM 551 C CA . ASN A 1 72 ? 20.088 17.688 14.460 1.00 17.21 389 ASN A CA 1
ATOM 552 C C . ASN A 1 72 ? 18.674 17.427 13.952 1.00 16.96 389 ASN A C 1
ATOM 553 O O . ASN A 1 72 ? 18.125 18.202 13.191 1.00 17.90 389 ASN A O 1
ATOM 558 N N . ARG A 1 73 ? 18.102 16.313 14.326 1.00 17.54 390 ARG A N 1
ATOM 559 C CA . ARG A 1 73 ? 16.733 16.028 13.966 1.00 17.83 390 ARG A CA 1
ATOM 560 C C . ARG A 1 73 ? 15.861 16.385 15.144 1.00 17.79 390 ARG A C 1
ATOM 561 O O . ARG A 1 73 ? 16.153 16.018 16.290 1.00 17.30 390 ARG A O 1
ATOM 569 N N . SER A 1 74 ? 14.800 17.132 14.828 1.00 18.41 391 SER A N 1
ATOM 570 C CA . SER A 1 74 ? 13.767 17.531 15.775 1.00 18.55 391 SER A CA 1
ATOM 571 C C . SER A 1 74 ? 12.768 16.392 16.018 1.00 17.78 391 SER A C 1
ATOM 572 O O . SER A 1 74 ? 12.354 16.166 17.171 1.00 17.68 391 SER A O 1
ATOM 575 N N . ASN A 1 76 ? 9.492 16.290 12.489 0.50 4.08 393 ASN A N 1
ATOM 576 C CA . ASN A 1 76 ? 10.495 15.384 11.908 0.50 4.98 393 ASN A CA 1
ATOM 577 C C . ASN A 1 76 ? 11.410 16.136 10.920 0.50 4.95 393 ASN A C 1
ATOM 578 O O . ASN A 1 76 ? 11.526 15.773 9.752 0.50 4.35 393 ASN A O 1
ATOM 583 N N . VAL A 1 77 ? 12.048 17.195 11.417 1.00 5.73 394 VAL A N 1
ATOM 584 C CA . VAL A 1 77 ? 12.827 18.129 10.611 1.00 6.06 394 VAL A CA 1
ATOM 585 C C . VAL A 1 77 ? 14.296 18.003 10.975 1.00 7.11 394 VAL A C 1
ATOM 586 O O . VAL A 1 77 ? 14.647 17.878 12.168 1.00 8.63 394 VAL A O 1
ATOM 590 N N . VAL A 1 78 ? 15.152 18.026 9.957 1.00 6.55 395 VAL A N 1
ATOM 591 C CA . VAL A 1 78 ? 16.607 18.060 10.146 1.00 5.80 395 VAL A CA 1
ATOM 592 C C . VAL A 1 78 ? 17.074 19.527 10.038 1.00 5.93 395 VAL A C 1
ATOM 593 O O . VAL A 1 78 ? 16.690 20.241 9.107 1.00 6.29 395 VAL A O 1
ATOM 605 N N . GLY A 1 80 ? 20.258 22.370 10.270 1.00 2.91 397 GLY A N 1
ATOM 606 C CA . GLY A 1 80 ? 21.689 22.627 10.297 1.00 2.78 397 GLY A CA 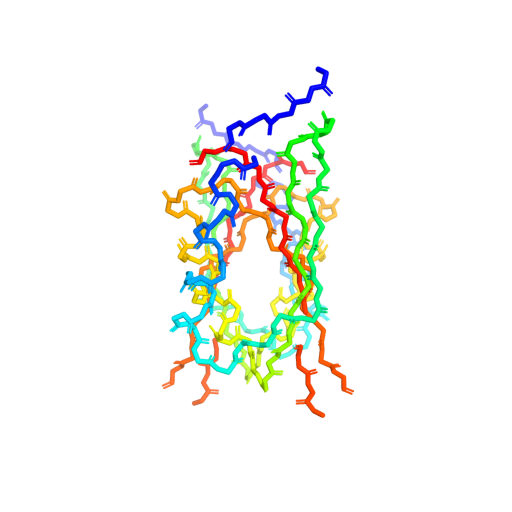1
ATOM 607 C C . GLY A 1 80 ? 22.055 23.968 9.761 1.00 3.14 397 GLY A C 1
ATOM 608 O O . GLY A 1 80 ? 21.207 24.808 9.508 1.00 2.04 397 GLY A O 1
ATOM 609 N N . SER A 1 81 ? 23.350 24.140 9.536 1.00 4.05 398 SER A N 1
ATOM 610 C CA . SER A 1 81 ? 23.887 25.417 9.168 1.00 4.11 398 SER A CA 1
ATOM 611 C C . SER A 1 81 ? 25.149 25.267 8.374 1.00 4.32 398 SER A C 1
ATOM 612 O O . SER A 1 81 ? 25.725 24.181 8.299 1.00 3.18 398 SER A O 1
ATOM 615 N N . PHE A 1 82 ? 25.549 26.400 7.787 1.00 4.31 399 PHE A N 1
ATOM 616 C CA . PHE A 1 82 ? 26.752 26.517 6.997 1.00 3.65 399 PHE A CA 1
ATOM 617 C C . PHE A 1 82 ? 27.366 27.863 7.300 1.00 2.98 399 PHE A C 1
ATOM 618 O O . PHE A 1 82 ? 26.653 28.840 7.470 1.00 2.12 399 PHE A O 1
ATOM 626 N N . VAL A 1 83 ? 28.687 27.896 7.346 1.00 2.70 400 VAL A N 1
ATOM 627 C CA . VAL A 1 83 ? 29.467 29.115 7.360 1.00 2.13 400 VAL A CA 1
ATOM 628 C C . VAL A 1 83 ? 30.265 29.161 6.061 1.00 2.03 400 VAL A C 1
ATOM 629 O O . VAL A 1 83 ? 30.934 28.217 5.723 1.00 2.00 400 VAL A O 1
ATOM 633 N N . LEU A 1 84 ? 30.121 30.250 5.317 1.00 2.11 401 LEU A N 1
ATOM 634 C CA . LEU A 1 84 ? 30.866 30.474 4.086 1.00 2.00 401 LEU A CA 1
ATOM 635 C C . LEU A 1 84 ? 31.880 31.589 4.297 1.00 2.00 401 LEU A C 1
ATOM 636 O O . LEU A 1 84 ? 31.553 32.624 4.875 1.00 2.00 401 LEU A O 1
ATOM 641 N N . LYS A 1 85 ? 33.070 31.380 3.777 1.00 2.00 402 LYS A N 1
ATOM 642 C CA . LYS A 1 85 ? 34.108 32.384 3.636 1.00 2.00 402 LYS A CA 1
ATOM 643 C C . LYS A 1 85 ? 34.614 32.330 2.197 1.00 2.00 402 LYS A C 1
ATOM 644 O O . LYS A 1 85 ? 34.338 31.378 1.457 1.00 2.00 402 LYS A O 1
ATOM 650 N N . ARG A 1 86 ? 35.365 33.344 1.799 1.00 2.00 403 ARG A N 1
ATOM 651 C CA . ARG A 1 86 ? 35.861 33.435 0.412 1.00 2.46 403 ARG A CA 1
ATOM 652 C C . ARG A 1 86 ? 36.788 32.242 0.005 1.00 2.40 403 ARG A C 1
ATOM 653 O O . ARG A 1 86 ? 37.611 31.841 0.801 1.00 2.00 403 ARG A O 1
ATOM 661 N N . GLN A 1 87 ? 36.566 31.700 -1.212 1.00 3.07 404 GLN A N 1
ATOM 662 C CA . GLN A 1 87 ? 37.403 30.693 -1.964 1.00 3.34 404 GLN A CA 1
ATOM 663 C C . GLN A 1 87 ? 36.736 29.313 -2.239 1.00 3.44 404 GLN A C 1
ATOM 664 O O . GLN A 1 87 ? 37.155 28.536 -3.149 1.00 3.15 404 GLN A O 1
ATOM 670 N N . SER B 1 5 ? 59.054 10.130 8.387 1.00 34.27 322 SER B N 1
ATOM 671 C CA . SER B 1 5 ? 59.217 8.697 8.023 1.00 34.17 322 SER B CA 1
ATOM 672 C C . SER B 1 5 ? 57.989 7.881 8.425 1.00 34.21 322 SER B C 1
ATOM 673 O O . SER B 1 5 ? 57.323 7.306 7.569 1.00 34.39 322 SER B O 1
ATOM 676 N N . THR B 1 6 ? 57.690 7.842 9.724 1.00 34.14 323 THR B N 1
ATOM 677 C CA . THR B 1 6 ? 56.599 7.007 10.264 1.00 33.96 323 THR B CA 1
ATOM 678 C C . THR B 1 6 ? 55.980 7.661 11.518 1.00 34.02 323 THR B C 1
ATOM 679 O O . THR B 1 6 ? 56.716 8.094 12.401 1.00 34.50 323 THR B O 1
ATOM 683 N N . ASP B 1 7 ? 54.648 7.723 11.607 1.00 34.01 324 ASP B N 1
ATOM 684 C CA . ASP B 1 7 ? 53.963 8.423 12.711 1.00 33.62 324 ASP B CA 1
ATOM 685 C C . ASP B 1 7 ? 53.481 7.561 13.868 1.00 33.29 324 ASP B C 1
ATOM 686 O O . ASP B 1 7 ? 52.297 7.133 13.925 1.00 33.89 324 ASP B O 1
ATOM 691 N N . VAL B 1 8 ? 54.387 7.419 14.828 1.00 31.62 325 VAL B N 1
ATOM 692 C CA . VAL B 1 8 ? 54.184 6.651 16.046 1.00 30.54 325 VAL B CA 1
ATOM 693 C C . VAL B 1 8 ? 53.095 7.171 16.978 1.00 29.98 325 VAL B C 1
ATOM 694 O O . VAL B 1 8 ? 52.440 6.368 17.629 1.00 30.08 325 VAL B O 1
ATOM 698 N N . ALA B 1 9 ? 52.927 8.491 17.087 1.00 29.31 326 ALA B N 1
ATOM 699 C CA . ALA B 1 9 ? 51.904 9.075 17.990 1.00 28.66 326 ALA B CA 1
ATOM 700 C C . ALA B 1 9 ? 50.497 8.692 17.517 1.00 27.33 326 ALA B C 1
ATOM 701 O O . ALA B 1 9 ? 49.663 8.276 18.300 1.00 28.56 326 ALA B O 1
ATOM 711 N N . LEU B 1 11 ? 49.874 6.029 15.677 1.00 20.10 328 LEU B N 1
ATOM 712 C CA . LEU B 1 11 ? 49.828 4.594 15.919 1.00 19.80 328 LEU B CA 1
ATOM 713 C C . LEU B 1 11 ? 49.395 4.291 17.357 1.00 18.89 328 LEU B C 1
ATOM 714 O O . LEU B 1 11 ? 48.547 3.472 17.601 1.00 17.13 328 LEU B O 1
ATOM 719 N N . SER B 1 12 ? 49.961 4.991 18.315 1.00 19.82 329 SER B N 1
ATOM 720 C CA . SER B 1 12 ? 49.567 4.820 19.704 1.00 20.96 329 SER B CA 1
ATOM 721 C C . SER B 1 12 ? 48.098 5.167 19.975 1.00 22.16 329 SER B C 1
ATOM 722 O O . SER B 1 12 ? 47.385 4.345 20.588 1.00 23.20 329 SER B O 1
ATOM 725 N N . TRP B 1 13 ? 47.637 6.329 19.477 1.00 22.27 330 TRP B N 1
ATOM 726 C CA A TRP B 1 13 ? 46.296 6.847 19.797 0.50 22.76 330 TRP B CA 1
ATOM 727 C CA B TRP B 1 13 ? 46.295 6.811 19.791 0.50 22.34 330 TRP B CA 1
ATOM 728 C C . TRP B 1 13 ? 45.203 6.116 19.011 1.00 23.02 330 TRP B C 1
ATOM 729 O O . TRP B 1 13 ? 44.066 6.040 19.439 1.00 23.69 330 TRP B O 1
ATOM 750 N N . LEU B 1 14 ? 45.554 5.599 17.863 1.00 23.07 331 LEU B N 1
ATOM 751 C CA . LEU B 1 14 ? 44.676 4.697 17.151 1.00 22.99 331 LEU B CA 1
ATOM 752 C C . LEU B 1 14 ? 44.051 3.552 18.016 1.00 22.70 331 LEU B C 1
ATOM 753 O O . LEU B 1 14 ? 42.983 3.021 17.693 1.00 22.68 331 LEU B O 1
ATOM 758 N N . ALA B 1 15 ? 44.745 3.151 19.083 1.00 21.81 332 ALA B N 1
ATOM 759 C CA . ALA B 1 15 ? 44.265 2.126 20.030 1.00 20.85 332 ALA B CA 1
ATOM 760 C C . ALA B 1 15 ? 42.942 2.506 20.759 1.00 19.76 332 ALA B C 1
ATOM 761 O O . ALA B 1 15 ? 42.218 1.608 21.248 1.00 19.72 332 ALA B O 1
ATOM 763 N N . ALA B 1 16 ? 42.701 3.820 20.878 1.00 18.14 333 ALA B N 1
ATOM 764 C CA . ALA B 1 16 ? 41.503 4.410 21.472 1.00 17.67 333 ALA B CA 1
ATOM 765 C C . ALA B 1 16 ? 40.290 4.448 20.526 1.00 16.82 333 ALA B C 1
ATOM 766 O O . ALA B 1 16 ? 39.203 4.777 20.959 1.00 17.78 333 ALA B O 1
ATOM 768 N N . LEU B 1 17 ? 40.471 4.164 19.242 1.00 16.18 334 LEU B N 1
ATOM 769 C CA . LEU B 1 17 ? 39.415 4.334 18.265 1.00 16.21 334 LEU B CA 1
ATOM 770 C C . LEU B 1 17 ? 38.321 3.250 18.291 1.00 15.63 334 LEU B C 1
ATOM 771 O O . LEU B 1 17 ? 37.130 3.560 18.163 1.00 14.75 334 LEU B O 1
ATOM 776 N N . PRO B 1 18 ? 38.700 1.976 18.479 1.00 15.75 335 PRO B N 1
ATOM 777 C CA . PRO B 1 18 ? 37.629 1.001 18.629 1.00 15.34 335 PRO B CA 1
ATOM 778 C C . PRO B 1 18 ? 36.703 1.283 19.800 1.00 14.16 335 PRO B C 1
ATOM 779 O O . PRO B 1 18 ? 35.479 1.234 19.648 1.00 14.96 335 PRO B O 1
ATOM 783 N N . ALA B 1 19 ? 37.272 1.596 20.948 1.00 13.54 336 ALA B N 1
ATOM 784 C CA . ALA B 1 19 ? 36.480 1.855 22.140 1.00 12.15 336 ALA B CA 1
ATOM 785 C C . ALA B 1 19 ? 35.677 3.140 21.943 1.00 12.35 336 ALA B C 1
ATOM 786 O O . ALA B 1 19 ? 34.534 3.200 22.364 1.00 13.26 336 ALA B O 1
ATOM 788 N N . THR B 1 20 ? 36.235 4.130 21.256 1.00 10.66 337 THR B N 1
ATOM 789 C CA . THR B 1 20 ? 35.501 5.365 21.014 1.00 10.92 337 THR B CA 1
ATOM 790 C C . THR B 1 20 ? 34.353 5.218 20.029 1.00 10.09 337 THR B C 1
ATOM 791 O O . THR B 1 20 ? 33.235 5.665 20.304 1.00 9.36 337 THR B O 1
ATOM 795 N N . LEU B 1 21 ? 34.628 4.615 18.879 1.00 9.26 338 LEU B N 1
ATOM 796 C CA . LEU B 1 21 ? 33.567 4.362 17.878 1.00 9.39 338 LEU B CA 1
ATOM 797 C C . LEU B 1 21 ? 32.541 3.385 18.439 1.00 8.08 338 LEU B C 1
ATOM 798 O O . LEU B 1 21 ? 31.398 3.420 18.074 1.00 7.48 338 LEU B O 1
ATOM 803 N N . GLY B 1 22 ? 32.983 2.505 19.325 1.00 8.22 339 GLY B N 1
ATOM 804 C CA . GLY B 1 22 ? 32.106 1.593 20.023 1.00 8.05 339 GLY B CA 1
ATOM 805 C C . GLY B 1 22 ? 31.036 2.244 20.882 1.00 8.21 339 GLY B C 1
ATOM 806 O O . GLY B 1 22 ? 29.999 1.640 21.093 1.00 8.42 339 GLY B O 1
ATOM 807 N N . GLN B 1 23 ? 31.282 3.453 21.389 1.00 8.12 340 GLN B N 1
ATOM 808 C CA . GLN B 1 23 ? 30.288 4.206 22.167 1.00 8.36 340 GLN B CA 1
ATOM 809 C C . GLN B 1 23 ? 29.093 4.664 21.306 1.00 8.60 340 GLN B C 1
ATOM 810 O O . GLN B 1 23 ? 28.064 5.028 21.856 1.00 8.06 340 GLN B O 1
ATOM 816 N N . VAL B 1 24 ? 29.253 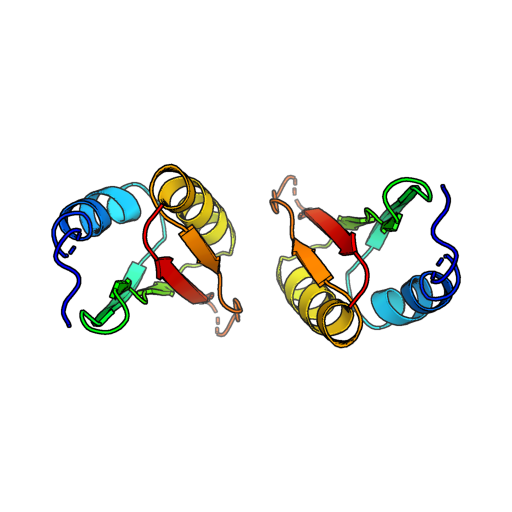4.696 19.976 1.00 8.06 341 VAL B N 1
ATOM 817 C CA . VAL B 1 24 ? 28.243 5.248 19.075 1.00 8.62 341 VAL B CA 1
ATOM 818 C C . VAL B 1 24 ? 27.290 4.142 18.614 1.00 9.27 341 VAL B C 1
ATOM 819 O O . VAL B 1 24 ? 27.686 3.255 17.873 1.00 9.51 341 VAL B O 1
ATOM 823 N N . LYS B 1 25 ? 26.035 4.187 19.079 1.00 9.08 342 LYS B N 1
ATOM 824 C CA . LYS B 1 25 ? 24.977 3.260 18.634 1.00 8.39 342 LYS B CA 1
ATOM 825 C C . LYS B 1 25 ? 24.774 3.311 17.102 1.00 7.55 342 LYS B C 1
ATOM 826 O O . LYS B 1 25 ? 24.814 4.381 16.491 1.00 6.10 342 LYS B O 1
ATOM 832 N N . ASP B 1 26 ? 24.559 2.160 16.490 1.00 7.34 343 ASP B N 1
ATOM 833 C CA . ASP B 1 26 ? 24.109 2.109 15.113 1.00 7.98 343 ASP B CA 1
ATOM 834 C C . ASP B 1 26 ? 25.228 2.673 14.205 1.00 8.55 343 ASP B C 1
ATOM 835 O O . ASP B 1 26 ? 24.961 3.300 13.181 1.00 7.80 343 ASP B O 1
ATOM 840 N N . LEU B 1 27 ? 26.487 2.462 14.611 1.00 8.77 344 LEU B N 1
ATOM 841 C CA . LEU B 1 27 ? 27.622 2.768 13.764 1.00 9.43 344 LEU B CA 1
ATOM 842 C C . LEU B 1 27 ? 28.484 1.523 13.558 1.00 9.83 344 LEU B C 1
ATOM 843 O O . LEU B 1 27 ? 29.169 1.099 14.447 1.00 10.81 344 LEU B O 1
ATOM 848 N N . GLU B 1 28 ? 28.502 0.996 12.356 1.00 10.13 345 GLU B N 1
ATOM 849 C CA . GLU B 1 28 ? 29.315 -0.170 12.042 1.00 10.81 345 GLU B CA 1
ATOM 850 C C . GLU B 1 28 ? 30.566 0.260 11.292 1.00 10.25 345 GLU B C 1
ATOM 851 O O . GLU B 1 28 ? 30.439 0.826 10.247 1.00 10.13 345 GLU B O 1
ATOM 857 N N . ILE B 1 29 ? 31.759 -0.050 11.806 1.00 10.61 346 ILE B N 1
ATOM 858 C CA . ILE B 1 29 ? 33.037 0.143 11.114 1.00 10.38 346 ILE B CA 1
ATOM 859 C C . ILE B 1 29 ? 33.284 -1.000 10.158 1.00 9.84 346 ILE B C 1
ATOM 860 O O . ILE B 1 29 ? 33.491 -2.110 10.583 1.00 9.88 346 ILE B O 1
ATOM 865 N N . THR B 1 30 ? 33.215 -0.718 8.855 1.00 9.68 347 THR B N 1
ATOM 866 C CA . THR B 1 30 ? 33.488 -1.709 7.845 1.00 9.45 347 THR B CA 1
ATOM 867 C C . THR B 1 30 ? 34.989 -1.789 7.493 1.00 9.92 347 THR B C 1
ATOM 868 O O . THR B 1 30 ? 35.502 -2.850 7.099 1.00 9.15 347 THR B O 1
ATOM 872 N N . SER B 1 31 ? 35.715 -0.682 7.609 1.00 10.37 348 SER B N 1
ATOM 873 C CA . SER B 1 31 ? 37.163 -0.778 7.449 1.00 10.82 348 SER B CA 1
ATOM 874 C C . SER B 1 31 ? 37.867 0.384 8.053 1.00 10.52 348 SER B C 1
ATOM 875 O O . SER B 1 31 ? 37.290 1.414 8.249 1.00 10.25 348 SER B O 1
ATOM 878 N N . PHE B 1 32 ? 39.134 0.206 8.361 1.00 11.25 349 PHE B N 1
ATOM 879 C CA . PHE B 1 32 ? 39.949 1.351 8.635 1.00 12.06 349 PHE B CA 1
ATOM 880 C C . PHE B 1 32 ? 41.410 1.122 8.357 1.00 12.68 349 PHE B C 1
ATOM 881 O O . PHE B 1 32 ? 41.931 0.030 8.581 1.00 12.38 349 PHE B O 1
ATOM 889 N N . LYS B 1 33 ? 42.063 2.185 7.899 1.00 13.52 350 LYS B N 1
ATOM 890 C CA . LYS B 1 33 ? 43.446 2.114 7.505 1.00 14.63 350 LYS B CA 1
ATOM 891 C C . LYS B 1 33 ? 44.278 3.159 8.159 1.00 14.73 350 LYS B C 1
ATOM 892 O O . LYS B 1 33 ? 43.980 4.302 8.010 1.00 16.19 350 LYS B O 1
ATOM 898 N N . TYR B 1 34 ? 45.349 2.745 8.817 1.00 14.99 351 TYR B N 1
ATOM 899 C CA . TYR B 1 34 ? 46.460 3.599 9.233 1.00 15.80 351 TYR B CA 1
ATOM 900 C C . TYR B 1 34 ? 47.558 3.644 8.190 1.00 16.48 351 TYR B C 1
ATOM 901 O O . TYR B 1 34 ? 47.981 2.595 7.687 1.00 15.58 351 TYR B O 1
ATOM 910 N N . ASP B 1 35 ? 48.015 4.876 7.900 1.00 16.96 352 ASP B N 1
ATOM 911 C CA . ASP B 1 35 ? 49.109 5.148 6.968 1.00 17.11 352 ASP B CA 1
ATOM 912 C C . ASP B 1 35 ? 50.167 5.912 7.768 1.00 17.59 352 ASP B C 1
ATOM 913 O O . ASP B 1 35 ? 49.993 7.085 8.133 1.00 17.45 352 ASP B O 1
ATOM 918 N N . GLY B 1 36 ? 51.256 5.232 8.080 1.00 17.95 353 GLY B N 1
ATOM 919 C CA . GLY B 1 36 ? 52.243 5.791 8.990 1.00 18.05 353 GLY B CA 1
ATOM 920 C C . GLY B 1 36 ? 53.016 6.922 8.377 1.00 17.84 353 GLY B C 1
ATOM 921 O O . GLY B 1 36 ? 53.514 7.787 9.074 1.00 18.23 353 GLY B O 1
ATOM 922 N N . GLN B 1 37 ? 53.086 6.931 7.052 1.00 17.74 354 GLN B N 1
ATOM 923 C CA . GLN B 1 37 ? 53.903 7.889 6.342 1.00 17.10 354 GLN B CA 1
ATOM 924 C C . GLN B 1 37 ? 53.168 9.222 6.362 1.00 17.03 354 GLN B C 1
ATOM 925 O O . GLN B 1 37 ? 53.781 10.274 6.588 1.00 16.18 354 GLN B O 1
ATOM 931 N N . ARG B 1 38 ? 51.848 9.162 6.151 1.00 16.36 355 ARG B N 1
ATOM 932 C CA . ARG B 1 38 ? 50.980 10.331 6.273 1.00 15.95 355 ARG B CA 1
ATOM 933 C C . ARG B 1 38 ? 50.576 10.575 7.722 1.00 15.56 355 ARG B C 1
ATOM 934 O O . ARG B 1 38 ? 50.159 11.643 8.062 1.00 15.94 355 ARG B O 1
ATOM 942 N N . GLY B 1 39 ? 50.704 9.591 8.593 1.00 16.00 356 GLY B N 1
ATOM 943 C CA . GLY B 1 39 ? 50.124 9.703 9.955 1.00 15.95 356 GLY B CA 1
ATOM 944 C C . GLY B 1 39 ? 48.630 9.974 10.016 1.00 15.20 356 GLY B C 1
ATOM 945 O O . GLY B 1 39 ? 48.159 10.716 10.852 1.00 15.41 356 GLY B O 1
ATOM 946 N N . GLU B 1 40 ? 47.891 9.326 9.133 1.00 15.37 357 GLU B N 1
ATOM 947 C CA . GLU B 1 40 ? 46.460 9.440 9.056 1.00 14.85 357 GLU B CA 1
ATOM 948 C C . GLU B 1 40 ? 45.851 8.090 9.298 1.00 13.82 357 GLU B C 1
ATOM 949 O O . GLU B 1 40 ? 46.467 7.082 9.051 1.00 15.79 357 GLU B O 1
ATOM 955 N N . VAL B 1 41 ? 44.614 8.122 9.747 1.00 12.64 358 VAL B N 1
ATOM 956 C CA . VAL B 1 41 ? 43.732 7.013 9.764 1.00 11.75 358 VAL B CA 1
ATOM 957 C C . VAL B 1 41 ? 42.481 7.359 8.925 1.00 11.71 358 VAL B C 1
ATOM 958 O O . VAL B 1 41 ? 41.850 8.397 9.092 1.00 10.60 358 VAL B O 1
ATOM 962 N N . ARG B 1 42 ? 42.115 6.465 8.016 1.00 11.78 359 ARG B N 1
ATOM 963 C CA A ARG B 1 42 ? 40.855 6.587 7.319 0.60 11.83 359 ARG B CA 1
ATOM 964 C CA B ARG B 1 42 ? 40.853 6.566 7.278 0.40 11.81 359 ARG B CA 1
ATOM 965 C C . ARG B 1 42 ? 39.900 5.443 7.688 1.00 11.59 359 ARG B C 1
ATOM 966 O O . ARG B 1 42 ? 40.246 4.273 7.628 1.00 11.44 359 ARG B O 1
ATOM 981 N N . ILE B 1 43 ? 38.686 5.818 8.062 1.00 11.83 360 ILE B N 1
ATOM 982 C CA . ILE B 1 43 ? 37.668 4.928 8.555 1.00 12.13 360 ILE B CA 1
ATOM 983 C C . ILE B 1 43 ? 36.458 4.942 7.654 1.00 12.37 360 ILE B C 1
ATOM 984 O O . ILE B 1 43 ? 35.974 6.002 7.341 1.00 13.51 360 ILE B O 1
ATOM 989 N N . HIS B 1 44 ? 35.970 3.786 7.224 1.00 11.68 361 HIS B N 1
ATOM 990 C CA . HIS B 1 44 ? 34.681 3.715 6.600 1.00 12.48 361 HIS B CA 1
ATOM 991 C C . HIS B 1 44 ? 33.716 3.066 7.587 1.00 11.66 361 HIS B C 1
ATOM 992 O O . HIS B 1 44 ? 34.094 2.178 8.315 1.00 11.20 361 HIS B O 1
ATOM 999 N N . ALA B 1 45 ? 32.476 3.568 7.624 1.00 11.72 362 ALA B N 1
ATOM 1000 C CA . ALA B 1 45 ? 31.413 3.058 8.493 1.00 10.77 362 ALA B CA 1
ATOM 1001 C C . ALA B 1 45 ? 30.049 3.200 7.808 1.00 10.45 362 ALA B C 1
ATOM 1002 O O . ALA B 1 45 ? 29.901 3.879 6.781 1.00 9.79 362 ALA B O 1
ATOM 1004 N N . ARG B 1 46 ? 29.058 2.542 8.388 1.00 10.13 363 ARG B N 1
ATOM 1005 C CA . ARG B 1 46 ? 27.679 2.605 7.928 1.00 10.05 363 ARG B CA 1
ATOM 1006 C C . ARG B 1 46 ? 26.687 2.543 9.090 1.00 9.09 363 ARG B C 1
ATOM 1007 O O . ARG B 1 46 ? 26.939 1.991 10.159 1.00 7.77 363 ARG B O 1
ATOM 1015 N N . SER B 1 47 ? 25.518 3.097 8.817 1.00 9.69 364 SER B N 1
ATOM 1016 C CA . SER B 1 47 ? 24.455 3.176 9.779 1.00 9.25 364 SER B CA 1
ATOM 1017 C C . SER B 1 47 ? 23.136 3.096 9.037 1.00 9.42 364 SER B C 1
ATOM 1018 O O . SER B 1 47 ? 23.103 3.065 7.809 1.00 8.25 364 SER B O 1
ATOM 1021 N N . SER B 1 48 ? 22.052 3.080 9.820 1.00 9.77 365 SER B N 1
ATOM 1022 C CA . SER B 1 48 ? 20.701 3.239 9.325 1.00 10.18 365 SER B CA 1
ATOM 1023 C C . SER B 1 48 ? 20.291 4.709 9.159 1.00 9.61 365 SER B C 1
ATOM 1024 O O . SER B 1 48 ? 19.246 4.982 8.589 1.00 8.86 365 SER B O 1
ATOM 1027 N N . ASP B 1 49 ? 21.117 5.629 9.650 1.00 9.47 366 ASP B N 1
ATOM 1028 C CA . ASP B 1 49 ? 20.820 7.053 9.662 1.00 9.93 366 ASP B CA 1
ATOM 1029 C C . ASP B 1 49 ? 22.071 7.927 9.710 1.00 9.25 366 ASP B C 1
ATOM 1030 O O . ASP B 1 49 ? 23.151 7.439 9.932 1.00 9.77 366 ASP B O 1
ATOM 1035 N N . PHE B 1 50 ? 21.917 9.232 9.531 1.00 9.71 367 PHE B N 1
ATOM 1036 C CA . PHE B 1 50 ? 23.050 10.182 9.560 1.00 9.93 367 PHE B CA 1
ATOM 103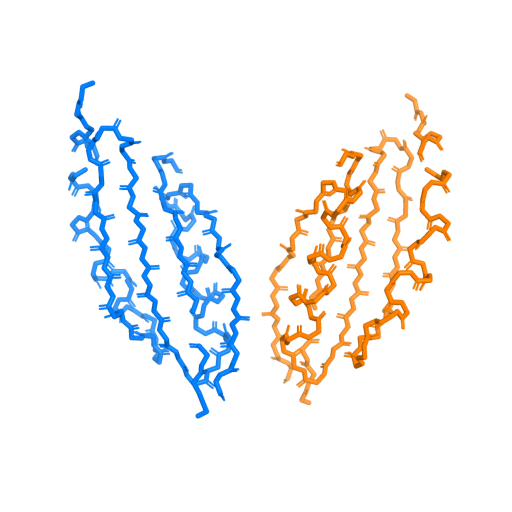7 C C . PHE B 1 50 ? 23.538 10.516 10.983 1.00 11.19 367 PHE B C 1
ATOM 1038 O O . PHE B 1 50 ? 24.708 10.878 11.181 1.00 11.29 367 PHE B O 1
ATOM 1046 N N . GLN B 1 51 ? 22.651 10.357 11.964 1.00 11.45 368 GLN B N 1
ATOM 1047 C CA . GLN B 1 51 ? 22.863 10.887 13.288 1.00 12.90 368 GLN B CA 1
ATOM 1048 C C . GLN B 1 51 ? 24.064 10.280 14.027 1.00 13.38 368 GLN B C 1
ATOM 1049 O O . GLN B 1 51 ? 24.764 11.021 14.710 1.00 14.16 368 GLN B O 1
ATOM 1055 N N . PRO B 1 52 ? 24.285 8.935 13.931 1.00 12.53 369 PRO B N 1
ATOM 1056 C CA . PRO B 1 52 ? 25.522 8.300 14.363 1.00 12.24 369 PRO B CA 1
ATOM 1057 C C . PRO B 1 52 ? 26.827 8.825 13.766 1.00 12.31 369 PRO B C 1
ATOM 1058 O O . PRO B 1 52 ? 27.837 8.825 14.463 1.00 11.99 369 PRO B O 1
ATOM 1062 N N . PHE B 1 53 ? 26.808 9.276 12.513 1.00 12.34 370 PHE B N 1
ATOM 1063 C CA . PHE B 1 53 ? 27.944 10.010 11.951 1.00 12.58 370 PHE B CA 1
ATOM 1064 C C . PHE B 1 53 ? 28.242 11.356 12.649 1.00 12.87 370 PHE B C 1
ATOM 1065 O O . PHE B 1 53 ? 29.414 11.731 12.840 1.00 14.00 370 PHE B O 1
ATOM 1073 N N . GLU B 1 54 ? 27.203 12.090 13.002 1.00 12.00 371 GLU B N 1
ATOM 1074 C CA . GLU B 1 54 ? 27.359 13.325 13.732 1.00 12.36 371 GLU B CA 1
ATOM 1075 C C . GLU B 1 54 ? 27.984 13.082 15.110 1.00 12.72 371 GLU B C 1
ATOM 1076 O O . GLU B 1 54 ? 28.821 13.868 15.578 1.00 12.51 371 GLU B O 1
ATOM 1082 N N . GLN B 1 55 ? 27.492 12.041 15.781 1.00 12.79 372 GLN B N 1
ATOM 1083 C CA . GLN B 1 55 ? 27.950 11.674 17.118 1.00 13.19 372 GLN B CA 1
ATOM 1084 C C . GLN B 1 55 ? 29.390 11.233 17.077 1.00 11.90 372 GLN B C 1
ATOM 1085 O O . GLN B 1 55 ? 30.163 11.620 17.934 1.00 11.42 372 GLN B O 1
ATOM 1091 N N . ALA B 1 56 ? 29.741 10.448 16.066 1.00 11.12 373 ALA B N 1
ATOM 1092 C CA . ALA B 1 56 ? 31.107 9.976 15.863 1.00 11.97 373 ALA B CA 1
ATOM 1093 C C . ALA B 1 56 ? 32.057 11.121 15.532 1.00 12.98 373 ALA B C 1
ATOM 1094 O O . ALA B 1 56 ? 33.101 11.199 16.130 1.00 14.02 373 ALA B O 1
ATOM 1096 N N . ARG B 1 57 ? 31.711 12.009 14.588 1.00 14.11 374 ARG B N 1
ATOM 1097 C CA . ARG B 1 57 ? 32.557 13.143 14.285 1.00 14.16 374 ARG B CA 1
ATOM 1098 C C . ARG B 1 57 ? 32.862 13.934 15.535 1.00 14.55 374 ARG B C 1
ATOM 1099 O O . ARG B 1 57 ? 34.003 14.266 15.766 1.00 15.72 374 ARG B O 1
ATOM 1107 N N . VAL B 1 58 ? 31.836 14.261 16.315 1.00 14.41 375 VAL B N 1
ATOM 1108 C CA . VAL B 1 58 ? 32.007 15.099 17.490 1.00 14.11 375 VAL B CA 1
ATOM 1109 C C . VAL B 1 58 ? 32.934 14.423 18.504 1.00 13.88 375 VAL B C 1
ATOM 1110 O O . VAL B 1 58 ? 33.778 15.061 19.089 1.00 14.64 375 VAL B O 1
ATOM 1114 N N . LYS B 1 59 ? 32.779 13.130 18.705 1.00 13.60 376 LYS B N 1
ATOM 1115 C CA . LYS B 1 59 ? 33.657 12.411 19.612 1.00 13.79 376 LYS B CA 1
ATOM 1116 C C . LYS B 1 59 ? 35.103 12.340 19.112 1.00 13.42 376 LYS B C 1
ATOM 1117 O O . LYS B 1 59 ? 36.041 12.501 19.885 1.00 12.75 376 LYS B O 1
ATOM 1123 N N . LEU B 1 60 ? 35.282 12.037 17.833 1.00 13.36 377 LEU B N 1
ATOM 1124 C CA . LEU B 1 60 ? 36.599 11.963 17.249 1.00 14.39 377 LEU B CA 1
ATOM 1125 C C . LEU B 1 60 ? 37.333 13.305 17.317 1.00 14.43 377 LEU B C 1
ATOM 1126 O O . LEU B 1 60 ? 38.522 13.334 17.553 1.00 15.68 377 LEU B O 1
ATOM 1131 N N . ALA B 1 61 ? 36.593 14.390 17.154 1.00 14.88 378 ALA B N 1
ATOM 1132 C CA . ALA B 1 61 ? 37.098 15.777 17.107 1.00 15.01 378 ALA B CA 1
ATOM 1133 C C . ALA B 1 61 ? 37.732 16.236 18.433 1.00 15.33 378 ALA B C 1
ATOM 1134 O O . ALA B 1 61 ? 38.527 17.161 18.440 1.00 14.94 378 ALA B O 1
ATOM 1136 N N . GLU B 1 62 ? 37.378 15.588 19.546 1.00 15.47 379 GLU B N 1
ATOM 1137 C CA . GLU B 1 62 ? 37.936 15.923 20.856 1.00 16.08 379 GLU B CA 1
ATOM 1138 C C . GLU B 1 62 ? 39.435 15.689 20.923 1.00 16.19 379 GLU B C 1
ATOM 1139 O O . GLU B 1 62 ? 40.145 16.432 21.565 1.00 16.41 379 GLU B O 1
ATOM 1145 N N . LYS B 1 63 ? 39.918 14.653 20.250 1.00 16.43 380 LYS B N 1
ATOM 1146 C CA . LYS B 1 63 ? 41.332 14.303 20.309 1.00 16.27 380 LYS B CA 1
ATOM 1147 C C . LYS B 1 63 ? 42.018 14.190 18.935 1.00 16.29 380 LYS B C 1
ATOM 1148 O O . LYS B 1 63 ? 43.216 13.951 18.895 1.00 15.36 380 LYS B O 1
ATOM 1154 N N . PHE B 1 64 ? 41.252 14.323 17.835 1.00 16.38 381 PHE B N 1
ATOM 1155 C CA . PHE B 1 64 ? 41.789 14.275 16.465 1.00 16.87 381 PHE B CA 1
ATOM 1156 C C . PHE B 1 64 ? 41.343 15.442 15.589 1.00 17.52 381 PHE B C 1
ATOM 1157 O O . PHE B 1 64 ? 40.260 15.996 15.785 1.00 18.79 381 PHE B O 1
ATOM 1165 N N . ASN B 1 65 ? 42.168 15.776 14.600 1.00 17.35 382 ASN B N 1
ATOM 1166 C CA . ASN B 1 65 ? 41.735 16.523 13.429 1.00 17.45 382 ASN B CA 1
ATOM 1167 C C . ASN B 1 65 ? 40.869 15.559 12.563 1.00 17.42 382 ASN B C 1
ATOM 1168 O O . ASN B 1 65 ? 41.367 14.581 12.010 1.00 16.96 382 ASN B O 1
ATOM 1173 N N . VAL B 1 66 ? 39.568 15.829 12.482 1.00 17.63 383 VAL B N 1
ATOM 1174 C CA . VAL B 1 66 ? 38.600 14.981 11.748 1.00 17.57 383 VAL B CA 1
ATOM 1175 C C . VAL B 1 66 ? 38.080 15.697 10.498 1.00 17.15 383 VAL B C 1
ATOM 1176 O O . VAL B 1 66 ? 37.723 16.863 10.565 1.00 16.64 383 VAL B O 1
ATOM 1180 N N . GLU B 1 67 ? 38.044 14.992 9.371 1.00 16.34 384 GLU B N 1
ATOM 1181 C CA . GLU B 1 67 ? 37.272 15.419 8.211 1.00 15.88 384 GLU B CA 1
ATOM 1182 C C . GLU B 1 67 ? 36.261 14.328 7.912 1.00 14.78 384 GLU B C 1
ATOM 1183 O O . GLU B 1 67 ? 36.610 13.167 7.782 1.00 13.84 384 GLU B O 1
ATOM 1189 N N . GLN B 1 68 ? 34.998 14.690 7.856 1.00 14.32 385 GLN B N 1
ATOM 1190 C CA . GLN B 1 68 ? 33.977 13.746 7.459 1.00 14.10 385 GLN B CA 1
ATOM 1191 C C . GLN B 1 68 ? 33.918 13.704 5.946 1.00 13.17 385 GLN B C 1
ATOM 1192 O O . GLN B 1 68 ? 34.073 14.722 5.323 1.00 11.73 385 GLN B O 1
ATOM 1198 N N . GLY B 1 69 ? 33.756 12.526 5.359 1.00 13.69 386 GLY B N 1
ATOM 1199 C CA . GLY B 1 69 ? 33.617 12.411 3.899 1.00 14.37 386 GLY B CA 1
ATOM 1200 C C . GLY B 1 69 ? 32.144 12.590 3.541 1.00 14.88 386 GLY B C 1
ATOM 1201 O O . GLY B 1 69 ? 31.330 12.829 4.423 1.00 14.87 386 GLY B O 1
ATOM 1202 N N . GLN B 1 70 ? 31.799 12.471 2.255 1.00 14.75 387 GLN B N 1
ATOM 1203 C CA . GLN B 1 70 ? 30.396 12.393 1.846 1.00 15.27 387 GLN B CA 1
ATOM 1204 C C . GLN B 1 70 ? 29.623 11.279 2.562 1.00 15.76 387 GLN B C 1
ATOM 1205 O O . GLN B 1 70 ? 30.179 10.209 2.812 1.00 15.33 387 GLN B O 1
ATOM 1211 N N . LEU B 1 71 ? 28.335 11.530 2.842 1.00 15.88 388 LEU B N 1
ATOM 1212 C CA . LEU B 1 71 ? 27.421 10.489 3.320 1.00 16.31 388 LEU B CA 1
ATOM 1213 C C . LEU B 1 71 ? 26.423 10.211 2.211 1.00 16.52 388 LEU B C 1
ATOM 1214 O O . LEU B 1 71 ? 25.783 11.134 1.719 1.00 17.53 388 LEU B O 1
ATOM 1219 N N . ASN B 1 72 ? 26.299 8.958 1.812 1.00 16.67 389 ASN B N 1
ATOM 1220 C CA . ASN B 1 72 ? 25.373 8.562 0.742 1.00 17.15 389 ASN B CA 1
ATOM 1221 C C . ASN B 1 72 ? 24.440 7.468 1.242 1.00 17.05 389 ASN B C 1
ATOM 1222 O O . ASN B 1 72 ? 24.842 6.599 1.992 1.00 17.78 389 ASN B O 1
ATOM 1227 N N . ARG B 1 73 ? 23.184 7.523 0.857 1.00 17.75 390 ARG B N 1
ATOM 1228 C CA . ARG B 1 73 ? 22.250 6.478 1.226 1.00 17.80 390 ARG B CA 1
ATOM 1229 C C . ARG B 1 73 ? 22.109 5.543 0.045 1.00 17.92 390 ARG B C 1
ATOM 1230 O O . ARG B 1 73 ? 21.920 5.980 -1.100 1.00 17.36 390 ARG B O 1
ATOM 1238 N N . SER B 1 74 ? 22.218 4.249 0.365 1.00 18.48 391 SER B N 1
ATOM 1239 C CA . SER B 1 74 ? 22.057 3.150 -0.566 1.00 18.53 391 SER B CA 1
ATOM 1240 C C . SER B 1 74 ? 20.581 2.817 -0.799 1.00 17.78 391 SER B C 1
ATOM 1241 O O . SER B 1 74 ? 20.169 2.610 -1.942 1.00 17.51 391 SER B O 1
ATOM 1244 N N . ASN B 1 76 ? 18.828 0.049 2.721 0.50 4.02 393 ASN B N 1
ATOM 1245 C CA . ASN B 1 76 ? 18.558 1.375 3.296 0.50 5.01 393 ASN B CA 1
ATOM 1246 C C . ASN B 1 76 ? 19.664 1.803 4.282 0.50 4.99 393 ASN B C 1
ATOM 1247 O O . ASN B 1 76 ? 19.405 2.113 5.447 0.50 4.41 393 ASN B O 1
ATOM 1252 N N . VAL B 1 77 ? 20.901 1.819 3.786 1.00 5.82 394 VAL B N 1
ATOM 1253 C CA . VAL B 1 77 ? 22.089 2.040 4.598 1.00 6.15 394 VAL B CA 1
ATOM 1254 C C . VAL B 1 77 ? 22.689 3.385 4.224 1.00 7.10 394 VAL B C 1
ATOM 1255 O O . VAL B 1 77 ? 22.723 3.745 3.035 1.00 8.49 394 VAL B O 1
ATOM 1259 N N . VAL B 1 78 ? 23.186 4.104 5.234 1.00 6.56 395 VAL B N 1
ATOM 1260 C CA . VAL B 1 78 ? 23.936 5.334 5.046 1.00 5.62 395 VAL B CA 1
ATOM 1261 C C . VAL B 1 78 ? 25.439 4.997 5.170 1.00 6.05 395 VAL B C 1
ATOM 1262 O O . VAL B 1 78 ? 25.865 4.317 6.119 1.00 5.96 395 VAL B O 1
ATOM 1274 N N . GLY B 1 80 ? 29.512 6.363 4.923 1.00 3.13 397 GLY B N 1
ATOM 1275 C CA . GLY B 1 80 ? 30.444 7.485 4.899 1.00 2.78 397 GLY B CA 1
ATOM 1276 C C . GLY B 1 80 ? 31.788 7.135 5.446 1.00 3.06 397 GLY B C 1
ATOM 1277 O O . GLY B 1 80 ? 32.080 5.996 5.701 1.00 2.00 397 GLY B O 1
ATOM 1278 N N . SER B 1 81 ? 32.590 8.166 5.682 1.00 4.13 398 SER B N 1
ATOM 1279 C CA . SER B 1 81 ? 33.961 7.994 6.046 1.00 4.09 398 SER B CA 1
ATOM 1280 C C . SER B 1 81 ? 34.476 9.164 6.846 1.00 4.67 398 SER B C 1
ATOM 1281 O O . SER B 1 81 ? 33.837 10.202 6.938 1.00 3.40 398 SER B O 1
ATOM 1284 N N . PHE B 1 82 ? 35.653 8.940 7.437 1.00 4.67 399 PHE B N 1
ATOM 1285 C CA . PHE B 1 82 ? 36.336 9.918 8.238 1.00 3.56 399 PHE B CA 1
ATOM 1286 C C . PHE B 1 82 ? 37.801 9.779 7.956 1.00 3.05 399 PHE B C 1
ATOM 1287 O O . PHE B 1 82 ? 38.291 8.682 7.754 1.00 2.02 399 PHE B O 1
ATOM 1295 N N . VAL B 1 83 ? 38.489 10.903 7.952 1.00 2.89 400 VAL B N 1
ATOM 1296 C CA . VAL B 1 83 ? 39.944 10.958 7.896 1.00 2.31 400 VAL B CA 1
ATOM 1297 C C . VAL B 1 83 ? 40.406 11.632 9.182 1.00 2.00 400 VAL B C 1
ATOM 1298 O O . VAL B 1 83 ? 39.954 12.691 9.507 1.00 2.00 400 VAL B O 1
ATOM 1302 N N . LEU B 1 84 ? 41.275 10.956 9.918 1.00 2.03 401 LEU B N 1
ATOM 1303 C CA . LEU B 1 84 ? 41.850 11.473 11.142 1.00 2.00 401 LEU B CA 1
ATOM 1304 C C . LEU B 1 84 ? 43.311 11.788 10.922 1.00 2.00 401 LEU B C 1
ATOM 1305 O O . LEU B 1 84 ? 44.033 11.007 10.313 1.00 2.00 401 LEU B O 1
ATOM 1310 N N . LYS B 1 85 ? 43.716 12.935 11.431 1.00 2.00 402 LYS B N 1
ATOM 1311 C CA . LYS B 1 85 ? 45.100 13.349 11.579 1.00 2.00 402 LYS B CA 1
ATOM 1312 C C . LYS B 1 85 ? 45.314 13.798 13.029 1.00 2.00 402 LYS B C 1
ATOM 1313 O O . LYS B 1 85 ? 44.351 14.009 13.780 1.00 2.00 402 LYS B O 1
ATOM 1319 N N . ARG B 1 86 ? 46.568 13.960 13.419 1.00 2.00 403 ARG B N 1
ATOM 1320 C CA . ARG B 1 86 ? 46.895 14.344 14.807 1.00 2.46 403 ARG B CA 1
ATOM 1321 C C . ARG B 1 86 ? 46.326 15.742 15.214 1.00 2.46 403 ARG B C 1
ATOM 1322 O O . ARG B 1 86 ? 46.377 16.645 14.412 1.00 2.00 403 ARG B O 1
ATOM 1330 N N . GLN B 1 87 ? 45.743 15.821 16.428 1.00 3.09 404 GLN B N 1
ATOM 1331 C CA . GLN B 1 87 ? 45.284 17.037 17.178 1.00 3.30 404 GLN B CA 1
ATOM 1332 C C . GLN B 1 87 ? 43.753 17.147 17.467 1.00 3.49 404 GLN B C 1
ATOM 1333 O O . GLN B 1 87 ? 43.290 17.905 18.383 1.00 3.23 404 GLN B O 1
#